Protein AF-A0A2P2LV27-F1 (afdb_monomer_lite)

Secondary structure (DSSP, 8-state):
----SPPPSS-S--TTS-HHHHHHHHHTTT--HHHHHHHHGGGGS-EE-HHHHS--EESSS-TTS-SSHHHHHHHT---TT----HHHHHHHHSTTTHHHHHHHHH-HHHHHHHHHHHHHHHHTTTPPPP-----THHHHHHHHHHHHHHHHHHHHHHHHHHHHHHHT-

Sequence (169 aa):
MDSYISPKEGRLPDAKLGAQHLKDIFYRMGLSNKDIVALSGAHTLGRAHQERSSFDGPWTKEPLKFDNSYFVELLKGETEGLLKLSTDKALLDDPAFRPYVELYAKDEETFFKDYTVSHKKLSELGFTPSSVRKSIADSTILAQSAVGVVVAAAVVIFSYFYEVRKRMK

Structure (mmCIF, N/CA/C/O backbone):
data_AF-A0A2P2LV27-F1
#
_entry.id   AF-A0A2P2LV27-F1
#
loop_
_atom_site.group_PDB
_atom_site.id
_atom_site.type_symbol
_atom_site.label_atom_id
_atom_site.label_alt_id
_atom_site.label_comp_id
_atom_site.label_asym_id
_atom_site.label_entity_id
_atom_site.label_seq_id
_atom_site.pdbx_PDB_ins_code
_atom_site.Cartn_x
_atom_site.Cartn_y
_atom_site.Cartn_z
_atom_site.occupancy
_atom_site.B_iso_or_equiv
_atom_site.auth_seq_id
_atom_site.auth_comp_id
_atom_site.auth_asym_id
_atom_site.auth_atom_id
_atom_site.pdbx_PDB_model_num
ATOM 1 N N . MET A 1 1 ? 24.377 3.851 -9.364 1.00 75.62 1 MET A N 1
ATOM 2 C CA . MET A 1 1 ? 24.556 4.055 -10.813 1.00 75.62 1 MET A CA 1
ATOM 3 C C . MET A 1 1 ? 23.374 4.862 -11.271 1.00 75.62 1 MET A C 1
ATOM 5 O O . MET A 1 1 ? 22.258 4.497 -10.916 1.00 75.62 1 MET A O 1
ATOM 9 N N . ASP A 1 2 ? 23.622 5.945 -11.988 1.00 88.88 2 ASP A N 1
ATOM 10 C CA . ASP A 1 2 ? 22.547 6.811 -12.459 1.00 88.88 2 ASP A CA 1
ATOM 11 C C . ASP A 1 2 ? 21.875 6.176 -13.681 1.00 88.88 2 ASP A C 1
ATOM 13 O O . ASP A 1 2 ? 22.526 5.490 -14.474 1.00 88.88 2 ASP A O 1
ATOM 17 N N . SER A 1 3 ? 20.561 6.362 -13.822 1.00 89.19 3 SER A N 1
ATOM 18 C CA . SER A 1 3 ? 19.850 5.908 -15.018 1.00 89.19 3 SER A CA 1
ATOM 19 C C . SER A 1 3 ? 20.054 6.905 -16.155 1.00 89.19 3 SER A C 1
ATOM 21 O O . SER A 1 3 ? 19.834 8.099 -15.979 1.00 89.19 3 SER A O 1
ATOM 23 N N . TYR A 1 4 ? 20.393 6.405 -17.343 1.00 91.75 4 TYR A N 1
ATOM 24 C CA . TYR A 1 4 ? 20.478 7.202 -18.574 1.00 91.75 4 TYR A CA 1
ATOM 25 C C . TYR A 1 4 ? 19.235 7.064 -19.464 1.00 91.75 4 TYR A C 1
ATOM 27 O O . TYR A 1 4 ? 19.191 7.622 -20.558 1.00 91.75 4 TYR A O 1
ATOM 35 N N . ILE A 1 5 ? 18.236 6.292 -19.023 1.00 93.19 5 ILE A N 1
ATOM 36 C CA . ILE A 1 5 ? 17.018 6.010 -19.785 1.00 93.19 5 ILE A CA 1
ATOM 37 C C . ILE A 1 5 ? 15.774 6.215 -18.922 1.00 93.19 5 ILE A C 1
ATOM 39 O O . ILE A 1 5 ? 15.732 5.826 -17.751 1.00 93.19 5 ILE A O 1
ATOM 43 N N . SER A 1 6 ? 14.737 6.793 -19.520 1.00 92.38 6 SER A N 1
ATOM 44 C CA . SER A 1 6 ? 13.417 6.876 -18.899 1.00 92.38 6 SER A CA 1
ATOM 45 C C . SER A 1 6 ? 12.698 5.522 -18.988 1.00 92.38 6 SER A C 1
ATOM 47 O O . SER A 1 6 ? 12.809 4.829 -20.008 1.00 92.38 6 SER A O 1
ATOM 49 N N . PRO A 1 7 ? 11.947 5.113 -17.949 1.00 89.12 7 PRO A N 1
ATOM 50 C CA . PRO A 1 7 ? 11.102 3.929 -18.032 1.00 89.12 7 PRO A CA 1
ATOM 51 C C . PRO A 1 7 ? 9.991 4.133 -19.071 1.00 89.12 7 PRO A C 1
ATOM 53 O O . PRO A 1 7 ? 9.526 5.246 -19.297 1.00 89.12 7 PRO A O 1
ATOM 56 N N . LYS A 1 8 ? 9.548 3.041 -19.704 1.00 91.81 8 LYS A N 1
ATOM 57 C CA . LYS A 1 8 ? 8.375 3.076 -20.589 1.00 91.81 8 LYS A CA 1
ATOM 58 C C . LYS A 1 8 ? 7.108 3.353 -19.776 1.00 91.81 8 LYS A C 1
ATOM 60 O O . LYS A 1 8 ? 6.963 2.806 -18.681 1.00 91.81 8 LYS A O 1
ATOM 65 N N . GLU A 1 9 ? 6.191 4.110 -20.367 1.00 92.12 9 GLU A N 1
ATOM 66 C CA . GLU A 1 9 ? 4.851 4.355 -19.827 1.00 92.12 9 GLU A CA 1
ATOM 67 C C . GLU A 1 9 ? 4.039 3.065 -19.624 1.00 92.12 9 GLU A C 1
ATOM 69 O O . GLU A 1 9 ? 4.366 2.002 -20.163 1.00 92.12 9 GLU A O 1
ATOM 74 N N . GLY A 1 10 ? 2.972 3.160 -18.823 1.00 89.12 10 GLY A N 1
ATOM 75 C CA . GLY A 1 10 ? 2.044 2.048 -18.567 1.00 89.12 10 GLY A CA 1
ATOM 76 C C . GLY A 1 10 ? 2.601 0.955 -17.648 1.00 89.12 10 GLY A C 1
ATOM 77 O O . GLY A 1 10 ? 2.094 -0.165 -17.621 1.00 89.12 10 GLY A O 1
ATOM 78 N N . ARG A 1 11 ? 3.675 1.248 -16.906 1.00 91.75 11 ARG A N 1
ATOM 79 C CA . ARG A 1 11 ? 4.317 0.293 -15.986 1.00 91.75 11 ARG A CA 1
ATOM 80 C C . ARG A 1 11 ? 3.888 0.432 -14.529 1.00 91.75 11 ARG A C 1
ATOM 82 O O . ARG A 1 11 ? 4.283 -0.417 -13.730 1.00 91.75 11 ARG A O 1
ATOM 89 N N . LEU A 1 12 ? 3.106 1.457 -14.204 1.00 94.12 12 LEU A N 1
ATOM 90 C CA . LEU A 1 12 ? 2.597 1.721 -12.862 1.00 94.12 12 LEU A CA 1
ATOM 91 C C . LEU A 1 12 ? 1.128 1.285 -12.729 1.00 94.12 12 LEU A C 1
ATOM 93 O O . LEU A 1 12 ? 0.412 1.249 -13.734 1.00 94.12 12 LEU A O 1
ATOM 97 N N . PRO A 1 13 ? 0.668 0.953 -11.510 1.00 96.12 13 PRO A N 1
ATOM 98 C CA . PRO A 1 13 ? -0.746 0.712 -11.248 1.00 96.12 13 PRO A CA 1
ATOM 99 C C . PRO A 1 13 ? -1.610 1.928 -11.606 1.00 96.12 13 PRO A C 1
ATOM 101 O O . PRO A 1 13 ? -1.214 3.066 -11.366 1.00 96.12 13 PRO A O 1
ATOM 104 N N . ASP A 1 14 ? -2.806 1.676 -12.138 1.00 96.25 14 ASP A N 1
ATOM 105 C CA . ASP A 1 14 ? -3.825 2.699 -12.383 1.00 96.25 14 ASP A CA 1
ATOM 106 C C . ASP A 1 14 ? -4.904 2.551 -11.308 1.00 96.25 14 ASP A C 1
ATOM 108 O O . ASP A 1 14 ? -5.506 1.484 -11.171 1.00 96.25 14 ASP A O 1
ATOM 112 N N . ALA A 1 15 ? -5.145 3.628 -10.562 1.00 96.12 15 ALA A N 1
ATOM 113 C CA . ALA A 1 15 ? -6.092 3.710 -9.453 1.00 96.12 15 ALA A CA 1
ATOM 114 C C . ALA A 1 15 ? -7.548 3.348 -9.815 1.00 96.12 15 ALA A C 1
ATOM 116 O O . ALA A 1 15 ? -8.356 3.066 -8.924 1.00 96.12 15 ALA A O 1
ATOM 117 N N . LYS A 1 16 ? -7.904 3.386 -11.106 1.00 96.19 16 LYS A N 1
ATOM 118 C CA . LYS A 1 16 ? -9.255 3.104 -11.619 1.00 96.19 16 LYS A CA 1
ATOM 119 C C . LYS A 1 16 ? -9.468 1.639 -12.002 1.00 96.19 16 LYS A C 1
ATOM 121 O O . LYS A 1 16 ? -10.594 1.260 -12.309 1.00 96.19 16 LYS A O 1
ATOM 126 N N . LEU A 1 17 ? -8.411 0.828 -12.018 1.00 96.75 17 LEU A N 1
ATOM 127 C CA . LEU A 1 17 ? -8.476 -0.578 -12.414 1.00 96.75 17 LEU A CA 1
ATOM 128 C C . LEU A 1 17 ? -8.578 -1.512 -11.195 1.00 96.75 17 LEU A C 1
ATOM 130 O O . LEU A 1 17 ? -8.577 -1.072 -10.047 1.00 96.75 17 LEU A O 1
ATOM 134 N N . GLY A 1 18 ? -8.732 -2.812 -11.460 1.00 97.25 18 GLY A N 1
ATOM 135 C CA . GLY A 1 18 ? -8.990 -3.835 -10.441 1.00 97.25 18 GLY A CA 1
ATOM 136 C C . GLY A 1 18 ? -7.820 -4.786 -10.172 1.00 97.25 18 GLY A C 1
ATOM 137 O O . GLY A 1 18 ? -6.689 -4.578 -10.613 1.00 97.25 18 GLY A O 1
ATOM 138 N N . ALA A 1 19 ? -8.115 -5.883 -9.473 1.00 97.81 19 ALA A N 1
ATOM 139 C CA . ALA A 1 19 ? -7.120 -6.834 -8.981 1.00 97.81 19 ALA A CA 1
ATOM 140 C C . ALA A 1 19 ? -6.263 -7.482 -10.078 1.00 97.81 19 ALA A C 1
ATOM 142 O O . ALA A 1 19 ? -5.060 -7.659 -9.885 1.00 97.81 19 ALA A O 1
ATOM 143 N N . GLN A 1 20 ? -6.845 -7.789 -11.244 1.00 98.12 20 GLN A N 1
ATOM 144 C CA . GLN A 1 20 ? -6.082 -8.356 -12.359 1.00 98.12 20 GLN A CA 1
ATOM 145 C C . GLN A 1 20 ? -4.990 -7.393 -12.841 1.00 98.12 20 GLN A C 1
ATOM 147 O O . GLN A 1 20 ? -3.855 -7.816 -13.028 1.00 98.12 20 GLN A O 1
ATOM 152 N N . HIS A 1 21 ? -5.289 -6.093 -12.933 1.00 97.62 21 HIS A N 1
ATOM 153 C CA . HIS A 1 21 ? -4.293 -5.080 -13.298 1.00 97.62 21 HIS A CA 1
ATOM 154 C C . HIS A 1 21 ? -3.158 -5.008 -12.274 1.00 97.62 21 HIS A C 1
ATOM 156 O O . HIS A 1 21 ? -1.987 -4.967 -12.644 1.00 97.62 21 HIS A O 1
ATOM 162 N N . LEU A 1 22 ? -3.487 -5.051 -10.977 1.00 98.31 22 LEU A N 1
ATOM 163 C CA . LEU A 1 22 ? -2.472 -5.113 -9.921 1.00 98.31 22 LEU A CA 1
ATOM 164 C C . LEU A 1 22 ? -1.565 -6.337 -10.109 1.00 98.31 22 LEU A C 1
ATOM 166 O O . LEU A 1 22 ? -0.342 -6.197 -10.114 1.00 98.31 22 LEU A O 1
ATOM 170 N N . LYS A 1 23 ? -2.143 -7.521 -10.340 1.00 98.38 23 LYS A N 1
ATOM 171 C CA . LYS A 1 23 ? -1.376 -8.746 -10.609 1.00 98.38 23 LYS A CA 1
ATOM 172 C C . LYS A 1 23 ? -0.480 -8.580 -11.836 1.00 98.38 23 LYS A C 1
ATOM 174 O O . LYS A 1 23 ? 0.717 -8.818 -11.732 1.00 98.38 23 LYS A O 1
ATOM 179 N N . ASP A 1 24 ? -1.002 -8.090 -12.955 1.00 97.38 24 ASP A N 1
ATOM 180 C CA . ASP A 1 24 ? -0.239 -7.927 -14.200 1.00 97.38 24 ASP A CA 1
ATOM 181 C C . ASP A 1 24 ? 0.968 -6.983 -14.037 1.00 97.38 24 ASP A C 1
ATOM 183 O O . ASP A 1 24 ? 2.053 -7.226 -14.581 1.00 97.38 24 ASP A O 1
ATOM 187 N N . ILE A 1 25 ? 0.809 -5.908 -13.256 1.00 97.38 25 ILE A N 1
ATOM 188 C CA . ILE A 1 25 ? 1.887 -4.958 -12.969 1.00 97.38 25 ILE A CA 1
ATOM 189 C C . ILE A 1 25 ? 2.935 -5.559 -12.029 1.00 97.38 25 ILE A C 1
ATOM 191 O O . ILE A 1 25 ? 4.127 -5.524 -12.347 1.00 97.38 25 ILE A O 1
ATOM 195 N N . PHE A 1 26 ? 2.511 -6.095 -10.88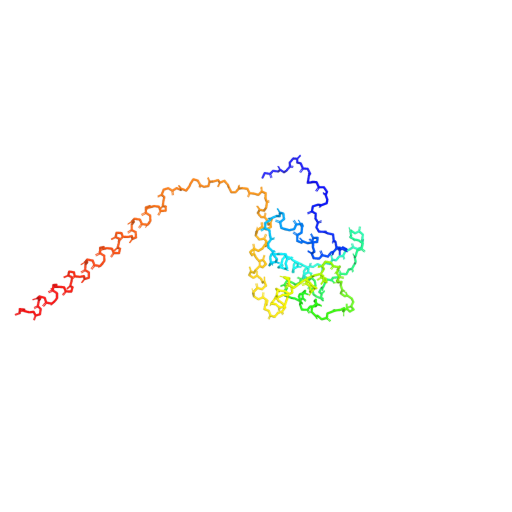6 1.00 98.06 26 PHE A N 1
ATOM 196 C CA . PHE A 1 26 ? 3.419 -6.512 -9.817 1.00 98.06 26 PHE A CA 1
ATOM 197 C C . PHE A 1 26 ? 4.029 -7.900 -10.051 1.00 98.06 26 PHE A C 1
ATOM 199 O O . PHE A 1 26 ? 5.200 -8.112 -9.731 1.00 98.06 26 PHE A O 1
ATOM 206 N N . TYR A 1 27 ? 3.322 -8.828 -10.700 1.00 97.94 27 TYR A N 1
ATOM 207 C CA . TYR A 1 27 ? 3.870 -10.150 -11.029 1.00 97.94 27 TYR A CA 1
ATOM 208 C C . TYR A 1 27 ? 5.039 -10.058 -12.006 1.00 97.94 27 TYR A C 1
ATOM 210 O O . TYR A 1 27 ? 6.018 -10.789 -11.869 1.00 97.94 27 TYR A O 1
ATOM 218 N N . ARG A 1 28 ? 5.005 -9.100 -12.941 1.00 96.38 28 ARG A N 1
ATOM 219 C CA . ARG A 1 28 ? 6.145 -8.794 -13.821 1.00 96.38 28 ARG A CA 1
ATOM 220 C C . ARG A 1 28 ? 7.405 -8.406 -13.034 1.00 96.38 28 ARG A C 1
ATOM 222 O O . ARG A 1 28 ? 8.511 -8.586 -13.532 1.00 96.38 28 ARG 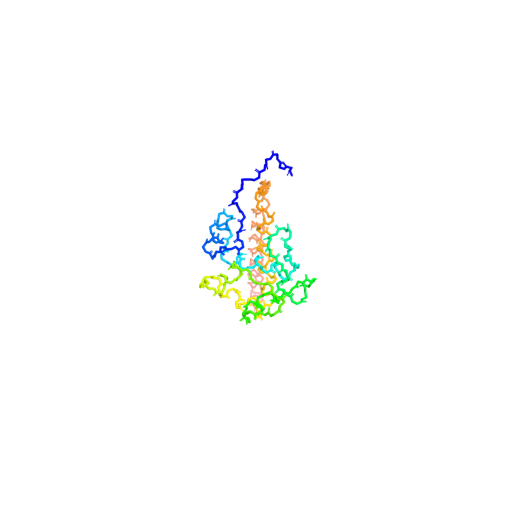A O 1
ATOM 229 N N . MET A 1 29 ? 7.242 -7.865 -11.827 1.00 95.62 29 MET A N 1
ATOM 230 C CA . MET A 1 29 ? 8.332 -7.489 -10.921 1.00 95.62 29 MET A CA 1
ATOM 231 C C . MET A 1 29 ? 8.770 -8.644 -10.002 1.00 95.62 29 MET A C 1
ATOM 233 O O . MET A 1 29 ? 9.654 -8.455 -9.174 1.00 95.62 29 MET A O 1
ATOM 237 N N . GLY A 1 30 ? 8.157 -9.829 -10.115 1.00 97.00 30 GLY A N 1
ATOM 238 C CA . GLY A 1 30 ? 8.404 -10.960 -9.216 1.00 97.00 30 GLY A CA 1
ATOM 239 C C . GLY A 1 30 ? 7.772 -10.803 -7.828 1.00 97.00 30 GLY A C 1
ATOM 240 O O . GLY A 1 30 ? 8.166 -11.503 -6.896 1.00 97.00 30 GLY A O 1
ATOM 241 N N . LEU A 1 31 ? 6.812 -9.886 -7.675 1.00 98.50 31 LEU A N 1
ATOM 242 C CA . LEU A 1 31 ? 6.120 -9.621 -6.415 1.00 98.50 31 LEU A CA 1
ATOM 243 C C . LEU A 1 31 ? 4.831 -10.446 -6.343 1.00 98.50 31 LEU A C 1
ATOM 245 O O . LEU A 1 31 ? 4.054 -10.485 -7.290 1.00 98.50 31 LEU A O 1
ATOM 249 N N . SER A 1 32 ? 4.624 -11.139 -5.227 1.00 98.75 32 SER A N 1
ATOM 250 C CA . SER A 1 32 ? 3.495 -12.047 -4.993 1.00 98.75 32 SER A CA 1
ATOM 251 C C . SER A 1 32 ? 2.222 -11.315 -4.552 1.00 98.75 32 SER A C 1
ATOM 253 O O . SER A 1 32 ? 2.260 -10.134 -4.221 1.00 98.75 32 SER A O 1
ATOM 255 N N . ASN A 1 33 ? 1.102 -12.042 -4.441 1.00 98.75 33 ASN A N 1
ATOM 256 C CA . ASN A 1 33 ? -0.141 -11.515 -3.857 1.00 98.75 33 ASN A CA 1
ATOM 257 C C . ASN A 1 33 ? 0.075 -10.857 -2.490 1.00 98.75 33 ASN A C 1
ATOM 259 O O . ASN A 1 33 ? -0.449 -9.778 -2.229 1.00 98.75 33 ASN A O 1
ATOM 263 N N . LYS A 1 34 ? 0.890 -11.489 -1.638 1.00 98.88 34 LYS A N 1
ATOM 264 C CA . LYS A 1 34 ? 1.220 -10.959 -0.318 1.00 98.88 34 LYS A CA 1
ATOM 265 C C . LYS A 1 34 ? 1.985 -9.643 -0.407 1.00 98.88 34 LYS A C 1
ATOM 267 O O . LYS A 1 34 ? 1.694 -8.725 0.352 1.00 98.88 34 LYS A O 1
ATOM 272 N N . ASP A 1 35 ? 2.939 -9.565 -1.337 1.00 98.88 35 ASP A N 1
ATOM 273 C CA . ASP A 1 35 ? 3.747 -8.363 -1.543 1.00 98.88 35 ASP A CA 1
ATOM 274 C C . ASP A 1 35 ? 2.871 -7.203 -2.041 1.00 98.88 35 ASP A C 1
ATOM 276 O O . ASP A 1 35 ? 3.017 -6.088 -1.552 1.00 98.88 35 ASP A O 1
ATOM 280 N N . ILE A 1 36 ? 1.919 -7.469 -2.948 1.00 98.81 36 ILE A N 1
ATOM 281 C CA . ILE A 1 36 ? 0.954 -6.470 -3.439 1.00 98.81 36 ILE A CA 1
ATOM 282 C C . ILE A 1 36 ? 0.160 -5.882 -2.270 1.00 98.81 36 ILE A C 1
ATOM 284 O O . ILE A 1 36 ? 0.183 -4.672 -2.063 1.00 98.81 36 ILE A O 1
ATOM 288 N N . VAL A 1 37 ? -0.497 -6.737 -1.478 1.00 98.88 37 VAL A N 1
ATOM 289 C CA . VAL A 1 37 ? -1.350 -6.281 -0.370 1.00 98.88 37 VAL A CA 1
ATOM 290 C C . VAL A 1 37 ? -0.529 -5.578 0.711 1.00 98.88 37 VAL A C 1
ATOM 292 O O . VAL A 1 37 ? -0.956 -4.547 1.222 1.00 98.88 37 VAL A O 1
ATOM 295 N N . ALA A 1 38 ? 0.660 -6.095 1.042 1.00 98.88 38 ALA A N 1
ATOM 296 C CA . ALA A 1 38 ? 1.539 -5.455 2.016 1.00 98.88 38 ALA A CA 1
ATOM 297 C C . ALA A 1 38 ? 1.944 -4.053 1.544 1.00 98.88 38 ALA A C 1
ATOM 299 O O . ALA A 1 38 ? 1.761 -3.091 2.281 1.00 98.88 38 ALA A O 1
ATOM 300 N N . LEU A 1 39 ? 2.432 -3.916 0.305 1.00 98.81 39 LEU A N 1
ATOM 301 C CA . LEU A 1 39 ? 2.865 -2.631 -0.254 1.00 98.81 39 LEU A CA 1
ATOM 302 C C . LEU A 1 39 ? 1.726 -1.609 -0.354 1.00 98.81 39 LEU A C 1
ATOM 304 O O . LEU A 1 39 ? 1.975 -0.426 -0.131 1.00 98.81 39 LEU A O 1
ATOM 308 N N . SER A 1 40 ? 0.487 -2.038 -0.617 1.00 98.75 40 SER A N 1
ATOM 309 C CA . SER A 1 40 ? -0.690 -1.157 -0.562 1.00 98.75 40 SER A CA 1
ATOM 310 C C . SER A 1 40 ? -0.881 -0.499 0.808 1.00 98.75 40 SER A C 1
ATOM 312 O O . SER A 1 40 ? -1.361 0.629 0.877 1.00 98.75 40 SER A O 1
ATOM 314 N N . GLY A 1 41 ? -0.415 -1.134 1.890 1.00 98.62 41 GLY A N 1
ATOM 315 C CA . GLY A 1 41 ? -0.392 -0.552 3.235 1.00 98.62 41 GLY A CA 1
ATOM 316 C C . GLY A 1 41 ? 0.432 0.735 3.364 1.00 98.62 41 GLY A C 1
ATOM 317 O O . GLY A 1 41 ? 0.278 1.457 4.345 1.00 98.62 41 GLY A O 1
ATOM 318 N N . ALA A 1 42 ? 1.254 1.094 2.369 1.00 98.50 42 ALA A N 1
ATOM 319 C CA . ALA A 1 42 ? 1.900 2.407 2.314 1.00 98.50 42 ALA A CA 1
ATOM 320 C C . ALA A 1 42 ? 0.888 3.569 2.330 1.00 98.50 42 ALA A C 1
ATOM 322 O O . ALA A 1 42 ? 1.222 4.649 2.812 1.00 98.50 42 ALA A O 1
ATOM 323 N N . HIS A 1 43 ? -0.350 3.341 1.869 1.00 98.44 43 HIS A N 1
ATOM 324 C CA . HIS A 1 43 ? -1.445 4.314 1.936 1.00 98.44 43 HIS A CA 1
ATOM 325 C C . HIS A 1 43 ? -1.851 4.696 3.365 1.00 98.44 43 HIS A C 1
ATOM 327 O O . HIS A 1 43 ? -2.553 5.690 3.534 1.00 98.44 43 HIS A O 1
ATOM 333 N N . THR A 1 44 ? -1.383 3.992 4.404 1.00 98.06 44 THR A N 1
ATOM 334 C CA . THR A 1 44 ? -1.523 4.489 5.777 1.00 98.06 44 THR A CA 1
ATOM 335 C C . THR A 1 44 ? -0.900 5.886 5.946 1.00 98.06 44 THR A C 1
ATOM 337 O O . THR A 1 44 ? -1.411 6.701 6.716 1.00 98.06 44 THR A O 1
ATOM 340 N N . LEU A 1 45 ? 0.171 6.183 5.200 1.00 98.06 45 LEU A N 1
ATOM 341 C CA . LEU A 1 45 ? 0.830 7.484 5.193 1.00 98.06 45 LEU A CA 1
ATOM 342 C C . LEU A 1 45 ? 0.414 8.327 3.984 1.00 98.06 45 LEU A C 1
ATOM 344 O O . LEU A 1 45 ? 0.483 7.902 2.832 1.00 98.06 45 LEU A O 1
ATOM 348 N N . GLY A 1 46 ? 0.109 9.591 4.250 1.00 97.19 46 GLY A N 1
ATOM 349 C CA . GLY A 1 46 ? -0.146 10.605 3.242 1.00 97.19 46 GLY A CA 1
ATOM 350 C C . GLY A 1 46 ? -1.589 10.643 2.745 1.00 97.19 46 GLY A C 1
ATOM 351 O O . GLY A 1 46 ? -2.536 10.226 3.411 1.00 97.19 46 GLY A O 1
ATOM 352 N N . ARG A 1 47 ? -1.758 11.257 1.574 1.00 97.81 47 ARG A N 1
ATOM 353 C CA . ARG A 1 47 ? -3.057 11.510 0.948 1.00 97.81 47 ARG A CA 1
ATOM 354 C C . ARG A 1 47 ? -2.926 11.653 -0.561 1.00 97.81 47 ARG A C 1
ATOM 356 O O . ARG A 1 47 ? -1.843 11.943 -1.070 1.00 97.81 47 ARG A O 1
ATOM 363 N N . ALA A 1 48 ? -4.043 11.503 -1.261 1.00 97.81 48 ALA A N 1
ATOM 364 C CA . ALA A 1 48 ? -4.144 11.929 -2.645 1.00 97.81 48 ALA A CA 1
ATOM 365 C C . ALA A 1 48 ? -4.330 13.451 -2.737 1.00 97.81 48 ALA A C 1
ATOM 367 O O . ALA A 1 48 ? -4.785 14.107 -1.790 1.00 97.81 48 ALA A O 1
ATOM 368 N N . HIS A 1 49 ? -3.966 13.983 -3.902 1.00 97.25 49 HIS A N 1
ATOM 369 C CA . HIS A 1 49 ? -4.023 15.397 -4.235 1.00 97.25 49 HIS A CA 1
ATOM 370 C C . HIS A 1 49 ? -4.626 15.570 -5.630 1.00 97.25 49 HIS A C 1
ATOM 372 O O . HIS A 1 49 ? -4.112 15.013 -6.612 1.00 97.25 49 HIS A O 1
ATOM 378 N N . GLN A 1 50 ? -5.704 16.350 -5.715 1.00 96.62 50 GLN A N 1
ATOM 379 C CA . GLN A 1 50 ? -6.527 16.449 -6.919 1.00 96.62 50 GLN A CA 1
ATOM 380 C C . GLN A 1 50 ? -5.725 16.889 -8.146 1.00 96.62 50 GLN A C 1
ATOM 382 O O . GLN A 1 50 ? -5.901 16.337 -9.230 1.00 96.62 50 GLN A O 1
ATOM 387 N N . GLU A 1 51 ? -4.795 17.824 -7.975 1.00 96.25 51 GLU A N 1
ATOM 388 C CA . GLU A 1 51 ? -3.964 18.365 -9.048 1.00 96.25 51 GLU A CA 1
ATOM 389 C C . GLU A 1 51 ? -2.932 17.371 -9.606 1.00 96.25 51 GLU A C 1
ATOM 391 O O . GLU A 1 51 ? -2.348 17.624 -10.658 1.00 96.25 51 GLU A O 1
ATOM 396 N N . ARG A 1 52 ? -2.704 16.238 -8.928 1.00 92.94 52 ARG A N 1
ATOM 397 C CA . ARG A 1 52 ? -1.692 15.236 -9.308 1.00 92.94 52 ARG A CA 1
ATOM 398 C C . ARG A 1 52 ? -2.295 13.940 -9.822 1.00 92.94 52 ARG A C 1
ATOM 400 O O . ARG A 1 52 ? -1.748 13.334 -10.736 1.00 92.94 52 ARG A O 1
ATOM 407 N N . SER A 1 53 ? -3.393 13.497 -9.215 1.00 92.38 53 SER A N 1
ATOM 408 C CA . SER A 1 53 ? -3.988 12.186 -9.498 1.00 92.38 53 SER A CA 1
ATOM 409 C C . SER A 1 53 ? -5.470 12.243 -9.857 1.00 92.38 53 SER A C 1
ATOM 411 O O . SER A 1 53 ? -6.045 11.208 -10.177 1.00 92.38 53 SER A O 1
ATOM 413 N N . SER A 1 54 ? -6.098 13.426 -9.834 1.00 95.88 54 SER A N 1
ATOM 414 C CA . SER A 1 54 ? -7.561 13.597 -9.922 1.00 95.88 54 SER A CA 1
ATOM 415 C C . SER A 1 54 ? -8.354 12.972 -8.763 1.00 95.88 54 SER A C 1
ATOM 417 O O . SER A 1 54 ? -9.579 12.916 -8.830 1.00 95.88 54 SER A O 1
ATOM 419 N N . PHE A 1 55 ? -7.677 12.531 -7.699 1.00 97.25 55 PHE A N 1
ATOM 420 C CA . PHE A 1 55 ? -8.283 12.063 -6.452 1.00 97.25 55 PHE A CA 1
ATOM 421 C C . PHE A 1 55 ? -7.843 12.969 -5.305 1.00 97.25 55 PHE A C 1
ATOM 423 O O . PHE A 1 55 ? -6.724 13.478 -5.326 1.00 97.25 55 PHE A O 1
ATOM 430 N N . ASP A 1 56 ? -8.689 13.138 -4.295 1.00 97.56 56 ASP A N 1
ATOM 431 C CA . ASP A 1 56 ? -8.371 13.936 -3.114 1.00 97.56 56 ASP A CA 1
ATOM 432 C C . ASP A 1 56 ? -8.761 13.202 -1.832 1.00 97.56 56 ASP A C 1
ATOM 434 O O . ASP A 1 56 ? -9.773 12.504 -1.787 1.00 97.56 56 ASP A O 1
ATOM 438 N N . GLY A 1 57 ? -7.943 13.381 -0.797 1.00 98.00 57 GLY A N 1
ATOM 439 C CA . GLY A 1 57 ? -8.224 12.903 0.553 1.00 98.00 57 GLY A CA 1
ATOM 440 C C . GLY A 1 57 ? -7.220 11.865 1.064 1.00 98.00 57 GLY A C 1
ATOM 441 O O . GLY A 1 57 ? -6.501 11.241 0.276 1.00 98.00 57 GLY A O 1
ATOM 442 N N . PRO A 1 58 ? -7.112 11.716 2.394 1.00 98.50 58 PRO A N 1
ATOM 443 C CA . PRO A 1 58 ? -6.295 10.684 3.019 1.00 98.50 58 PRO A CA 1
ATOM 444 C C . PRO A 1 58 ? -7.005 9.327 2.988 1.00 98.50 58 PRO A C 1
ATOM 446 O O . PRO A 1 58 ? -8.232 9.261 2.931 1.00 98.50 58 PRO A O 1
ATOM 449 N N . TRP A 1 59 ? -6.247 8.238 3.091 1.00 98.50 59 TRP A N 1
ATOM 450 C CA . TRP A 1 59 ? -6.825 6.898 3.266 1.00 98.50 59 TRP A CA 1
ATOM 451 C C . TRP A 1 59 ? -7.134 6.566 4.729 1.00 98.50 59 TRP A C 1
ATOM 453 O O . TRP A 1 59 ? -7.929 5.670 5.007 1.00 98.50 59 TRP A O 1
ATOM 463 N N . THR A 1 60 ? -6.514 7.283 5.667 1.00 98.38 60 THR A N 1
ATOM 464 C CA . THR A 1 60 ? -6.625 7.052 7.112 1.00 98.38 60 THR A CA 1
ATOM 465 C C . THR A 1 60 ? -6.893 8.363 7.850 1.00 98.38 60 THR A C 1
ATOM 467 O O . THR A 1 60 ? -6.689 9.457 7.323 1.00 98.38 60 THR A O 1
ATOM 470 N N . LYS A 1 61 ? -7.377 8.267 9.094 1.00 97.94 61 LYS A N 1
ATOM 471 C CA . LYS A 1 61 ? -7.676 9.445 9.931 1.00 97.94 61 LYS A CA 1
ATOM 472 C C . LYS A 1 61 ? -6.417 10.166 10.418 1.00 97.94 61 LYS A C 1
ATOM 474 O O . LYS A 1 61 ? -6.460 11.369 10.655 1.00 97.94 61 LYS A O 1
ATOM 479 N N . GLU A 1 62 ? -5.313 9.437 10.557 1.00 97.69 62 GLU A N 1
ATOM 480 C CA . GLU A 1 62 ? -4.021 9.941 11.024 1.00 97.69 62 GLU A CA 1
ATOM 481 C C . GLU A 1 62 ? -2.945 9.726 9.941 1.00 97.69 62 GLU A C 1
ATOM 483 O O . GLU A 1 62 ? -2.050 8.901 10.114 1.00 97.69 62 GLU A O 1
ATOM 488 N N . PRO A 1 63 ? -2.969 10.478 8.821 1.00 97.50 63 PRO A N 1
ATOM 489 C CA . PRO A 1 63 ? -2.128 10.210 7.644 1.00 97.50 63 PRO A CA 1
ATOM 490 C C . PRO A 1 63 ? -0.624 10.472 7.854 1.00 97.50 63 PRO A C 1
ATOM 492 O O . PRO A 1 63 ? 0.157 10.415 6.908 1.00 97.50 63 PRO A O 1
ATOM 495 N N . LEU A 1 64 ? -0.196 10.810 9.071 1.00 98.00 64 LEU A N 1
ATOM 496 C CA . LEU A 1 64 ? 1.209 11.026 9.437 1.00 98.00 64 LEU A CA 1
ATOM 497 C C . LEU A 1 64 ? 1.765 9.911 10.334 1.00 98.00 64 LEU A C 1
ATOM 499 O O . LEU A 1 64 ? 2.924 9.975 10.739 1.00 98.00 64 LEU A O 1
ATOM 503 N N . LYS A 1 65 ? 0.952 8.902 10.655 1.00 98.12 65 LYS A N 1
ATOM 504 C CA . LYS A 1 65 ? 1.320 7.778 11.511 1.00 98.12 65 LYS A CA 1
ATOM 505 C C . LYS A 1 65 ? 1.323 6.509 10.676 1.00 98.12 65 LYS A C 1
ATOM 507 O O . LYS A 1 65 ? 0.329 6.218 10.036 1.00 98.12 65 LYS A O 1
ATOM 512 N N . PHE A 1 66 ? 2.424 5.760 10.685 1.00 98.50 66 PHE A N 1
ATOM 513 C CA . PHE A 1 66 ? 2.477 4.454 10.031 1.00 98.50 66 PHE A CA 1
ATOM 514 C C . PHE A 1 66 ? 2.004 3.373 11.003 1.00 98.50 66 PHE A C 1
ATOM 516 O O . PHE A 1 66 ? 2.675 3.089 11.991 1.00 98.50 66 PHE A O 1
ATOM 523 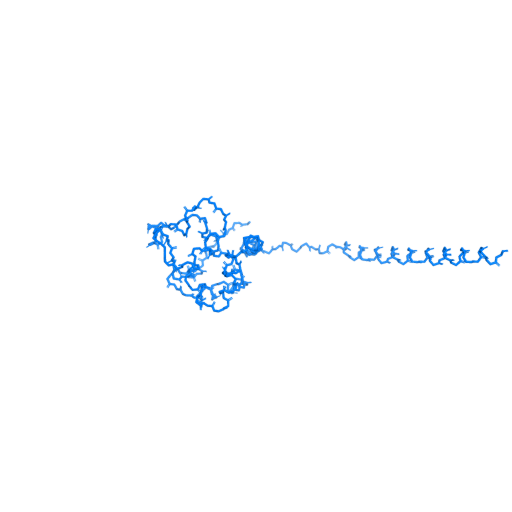N N . ASP A 1 67 ? 0.832 2.820 10.721 1.00 98.69 67 ASP A N 1
ATOM 524 C CA . ASP A 1 67 ? 0.131 1.784 11.478 1.00 98.69 67 ASP A CA 1
ATOM 525 C C . ASP A 1 67 ? -0.689 0.892 10.519 1.00 98.69 67 ASP A C 1
ATOM 527 O O . ASP A 1 67 ? -0.560 0.989 9.291 1.00 98.69 67 ASP A O 1
ATOM 531 N N . ASN A 1 68 ? -1.518 -0.008 11.043 1.00 98.75 68 ASN A N 1
ATOM 532 C CA . ASN A 1 68 ? -2.370 -0.868 10.215 1.00 98.75 68 ASN A CA 1
ATOM 533 C C . ASN A 1 68 ? -3.758 -0.277 9.881 1.00 98.75 68 ASN A C 1
ATOM 535 O O . ASN A 1 68 ? -4.612 -0.987 9.334 1.00 98.75 68 ASN A O 1
ATOM 539 N N . SER A 1 69 ? -4.004 1.007 10.178 1.00 98.69 69 SER A N 1
ATOM 540 C CA . SER A 1 69 ? -5.335 1.617 10.057 1.00 98.69 69 SER A CA 1
ATOM 541 C C . SER A 1 69 ? -5.882 1.603 8.632 1.00 98.69 69 SER A C 1
ATOM 543 O O . SER A 1 69 ? -7.089 1.459 8.469 1.00 98.69 69 SER A O 1
ATOM 545 N N . TYR A 1 70 ? -5.032 1.643 7.600 1.00 98.75 70 TYR A N 1
ATOM 546 C CA . TYR A 1 70 ? -5.462 1.463 6.209 1.00 98.75 70 TYR A CA 1
ATOM 547 C C . TYR A 1 70 ? -6.293 0.184 6.025 1.00 98.75 70 TYR A C 1
ATOM 549 O O . TYR A 1 70 ? -7.416 0.244 5.529 1.00 98.75 70 TYR A O 1
ATOM 557 N N . PHE A 1 71 ? -5.802 -0.968 6.494 1.00 98.88 71 PHE A N 1
ATOM 558 C CA . PHE A 1 71 ? -6.519 -2.240 6.349 1.00 98.88 71 PHE A CA 1
ATOM 559 C C . PHE A 1 71 ? -7.783 -2.292 7.211 1.00 98.88 71 PHE A C 1
ATOM 561 O O . PHE A 1 71 ? -8.808 -2.822 6.778 1.00 98.88 71 PHE A O 1
ATOM 568 N N . VAL A 1 72 ? -7.741 -1.697 8.407 1.00 98.69 72 VAL A N 1
ATOM 569 C CA . VAL A 1 72 ? -8.914 -1.579 9.285 1.00 98.69 72 VAL A CA 1
ATOM 570 C C . VAL A 1 72 ? -10.012 -0.744 8.618 1.00 98.69 72 VAL A C 1
ATOM 572 O O . VAL A 1 72 ? -11.176 -1.143 8.617 1.00 98.69 72 VAL A O 1
ATOM 575 N N . GLU A 1 73 ? -9.663 0.396 8.022 1.00 98.44 73 GLU A N 1
ATOM 576 C CA . GLU A 1 73 ? -10.608 1.268 7.319 1.00 98.44 73 GLU A CA 1
ATOM 577 C C . GLU A 1 73 ? -11.086 0.659 5.992 1.00 98.44 73 GLU A C 1
ATOM 579 O O . GLU A 1 73 ? -12.225 0.904 5.592 1.00 98.44 73 GLU A O 1
ATOM 584 N N . LEU A 1 74 ? -10.289 -0.176 5.312 1.00 98.06 74 LEU A N 1
ATOM 585 C CA . LEU A 1 74 ? -10.768 -0.942 4.154 1.00 98.06 74 LEU A CA 1
ATOM 586 C C . LEU A 1 74 ? -11.919 -1.875 4.539 1.00 98.06 74 LEU A C 1
ATOM 588 O O . LEU A 1 74 ? -12.972 -1.839 3.902 1.00 98.06 74 LEU A O 1
ATOM 592 N N . LEU A 1 75 ? -11.754 -2.664 5.604 1.00 98.31 75 LEU A N 1
ATOM 593 C CA . LEU A 1 75 ? -12.769 -3.628 6.046 1.00 98.31 75 LEU A CA 1
ATOM 594 C C . LEU A 1 75 ? -14.067 -2.972 6.534 1.00 98.31 75 LEU A C 1
ATOM 596 O O . LEU A 1 75 ? -15.120 -3.605 6.480 1.00 98.31 75 LEU A O 1
ATOM 600 N N . LYS A 1 76 ? -14.017 -1.711 6.979 1.00 97.56 76 LYS A N 1
ATOM 601 C CA . LYS A 1 76 ? -15.204 -0.940 7.387 1.00 97.56 76 LYS A CA 1
ATOM 602 C C . LYS A 1 76 ? -16.099 -0.514 6.219 1.00 97.56 76 LYS A C 1
ATOM 604 O O . LYS A 1 76 ? -17.238 -0.123 6.456 1.00 97.56 76 LYS A O 1
ATOM 609 N N . GLY A 1 77 ? -15.619 -0.589 4.976 1.00 94.62 77 GLY A N 1
ATOM 610 C CA . GLY A 1 77 ? -16.327 -0.015 3.831 1.00 94.62 77 GLY A CA 1
ATOM 611 C C . GLY A 1 77 ? -16.289 1.515 3.851 1.00 94.62 77 GLY A C 1
ATOM 612 O O . GLY A 1 77 ? -15.442 2.109 4.518 1.00 94.62 77 GLY A O 1
ATOM 613 N N . GLU A 1 78 ? -17.142 2.172 3.063 1.00 95.75 78 GLU A N 1
ATOM 614 C CA . GLU A 1 78 ? -17.095 3.631 2.873 1.00 95.75 78 GLU A CA 1
ATOM 615 C C . GLU A 1 78 ? -17.144 4.402 4.200 1.00 95.75 78 GLU A C 1
ATOM 617 O O . GLU A 1 78 ? -17.940 4.107 5.088 1.00 95.75 78 GLU A O 1
ATOM 622 N N . THR A 1 79 ? -16.259 5.385 4.351 1.00 96.69 79 THR A N 1
ATOM 623 C CA . THR A 1 79 ? -16.143 6.208 5.561 1.00 96.69 79 THR A CA 1
ATOM 624 C C . THR A 1 79 ? -16.012 7.658 5.135 1.00 96.69 79 THR A C 1
ATOM 626 O O . THR A 1 79 ? -15.178 7.982 4.293 1.00 96.69 79 THR A O 1
ATOM 629 N N . GLU A 1 80 ? -16.849 8.527 5.698 1.00 96.06 80 GLU A N 1
ATOM 630 C CA . GLU A 1 80 ? -16.861 9.945 5.348 1.00 96.06 80 GLU A CA 1
ATOM 631 C C . GLU A 1 80 ? -15.476 10.580 5.547 1.00 96.06 80 GLU A C 1
ATOM 633 O O . GLU A 1 80 ? -14.821 10.381 6.572 1.00 96.06 80 GLU A O 1
ATOM 638 N N . GLY A 1 81 ? -15.021 11.326 4.537 1.00 96.12 81 GLY A N 1
ATOM 639 C CA . GLY A 1 81 ? -13.725 12.005 4.545 1.00 96.12 81 GLY A CA 1
ATOM 640 C C . GLY A 1 81 ? -12.507 11.120 4.255 1.00 96.12 81 GLY A C 1
ATOM 641 O O . GLY A 1 81 ? -11.408 11.663 4.158 1.00 96.12 81 GLY A O 1
ATOM 642 N N . LEU A 1 82 ? -12.673 9.801 4.087 1.00 98.19 82 LEU A N 1
ATOM 643 C CA . LEU A 1 82 ? -11.584 8.893 3.718 1.00 98.19 82 LEU A CA 1
ATOM 644 C C . LEU A 1 82 ? -11.697 8.438 2.263 1.00 98.19 82 LEU A C 1
ATOM 646 O O . LEU A 1 82 ? -12.759 8.039 1.787 1.00 98.19 82 LEU A O 1
ATOM 650 N N . LEU A 1 83 ? -10.566 8.463 1.566 1.00 98.19 83 LEU A N 1
ATOM 651 C CA . LEU A 1 83 ? -10.437 8.004 0.194 1.00 98.19 83 LEU A CA 1
ATOM 652 C C . LEU A 1 83 ? -10.357 6.474 0.136 1.00 98.19 83 LEU A C 1
ATOM 654 O O . LEU A 1 83 ? -9.618 5.846 0.893 1.00 98.19 83 LEU A O 1
ATOM 658 N N . LYS A 1 84 ? -11.059 5.882 -0.834 1.00 97.25 84 LYS A N 1
ATOM 659 C CA . LYS A 1 84 ? -10.829 4.505 -1.287 1.00 97.25 84 LYS A CA 1
ATOM 660 C C . LYS A 1 84 ? -10.900 4.433 -2.806 1.00 97.25 84 LYS A C 1
ATOM 662 O O . LYS A 1 84 ? -11.950 4.676 -3.404 1.00 97.25 84 LYS A O 1
ATOM 667 N N . LEU A 1 85 ? -9.783 4.084 -3.429 1.00 97.62 85 LEU A N 1
ATOM 668 C CA . LEU A 1 85 ? -9.669 3.909 -4.872 1.00 97.62 85 LEU A CA 1
ATOM 669 C C . LEU A 1 85 ? -10.268 2.569 -5.320 1.00 97.62 85 LEU A C 1
ATOM 671 O O . LEU A 1 85 ? -10.548 1.683 -4.510 1.00 97.62 85 LEU A O 1
ATOM 675 N N . SER A 1 86 ? -10.432 2.390 -6.635 1.00 97.69 86 SER A N 1
ATOM 676 C CA . SER A 1 86 ? -10.905 1.104 -7.177 1.00 97.69 86 SER A CA 1
ATOM 677 C C . SER A 1 86 ? -9.892 -0.011 -6.910 1.00 97.69 86 SER A C 1
ATOM 679 O O . SER A 1 86 ? -10.277 -1.119 -6.544 1.00 97.69 86 SER A O 1
ATOM 681 N N . THR A 1 87 ? -8.597 0.304 -6.981 1.00 97.88 87 THR A N 1
ATOM 682 C CA . THR A 1 87 ? -7.517 -0.627 -6.627 1.00 97.88 87 THR A CA 1
ATOM 683 C C . THR A 1 87 ? -7.514 -1.018 -5.152 1.00 97.88 87 THR A C 1
ATOM 685 O O . THR A 1 87 ? -7.171 -2.153 -4.843 1.00 97.88 87 THR A O 1
ATOM 688 N N . ASP A 1 88 ? -7.912 -0.113 -4.252 1.00 98.31 88 ASP A N 1
ATOM 689 C CA . ASP A 1 88 ? -8.012 -0.403 -2.816 1.00 98.31 88 ASP A CA 1
ATOM 690 C C . ASP A 1 88 ? -9.151 -1.402 -2.546 1.00 98.31 88 ASP A C 1
ATOM 692 O O . ASP A 1 88 ? -8.976 -2.396 -1.843 1.00 98.31 88 ASP A O 1
ATOM 696 N N . LYS A 1 89 ? -10.315 -1.177 -3.170 1.00 98.19 89 LYS A N 1
ATOM 697 C CA . LYS A 1 89 ? -11.487 -2.067 -3.080 1.00 98.19 89 LYS A CA 1
ATOM 698 C C . LYS A 1 89 ? -11.202 -3.447 -3.669 1.00 98.19 89 LYS A C 1
ATOM 700 O O . LYS A 1 89 ? -11.556 -4.458 -3.070 1.00 98.19 89 LYS A O 1
ATOM 705 N N . ALA A 1 90 ? -10.447 -3.497 -4.766 1.00 98.31 90 ALA A N 1
ATOM 706 C CA . ALA A 1 90 ? -10.014 -4.745 -5.387 1.00 98.31 90 ALA A CA 1
ATOM 707 C C . ALA A 1 90 ? -9.213 -5.672 -4.449 1.00 98.31 90 ALA A C 1
ATOM 709 O O . ALA A 1 90 ? -9.198 -6.882 -4.679 1.00 98.31 90 ALA A O 1
ATOM 710 N N . LEU A 1 91 ? -8.578 -5.154 -3.388 1.00 98.62 91 LEU A N 1
ATOM 711 C CA . LEU A 1 91 ? -7.903 -5.989 -2.385 1.00 98.62 91 LEU A CA 1
ATOM 712 C C . LEU A 1 91 ? -8.887 -6.824 -1.548 1.00 98.62 91 LEU A C 1
ATOM 714 O O . LEU A 1 91 ? -8.512 -7.875 -1.032 1.00 98.62 91 LEU A O 1
ATOM 718 N N . LEU A 1 92 ? -10.133 -6.363 -1.409 1.00 98.31 92 LEU A N 1
ATOM 719 C CA . LEU A 1 92 ? -11.205 -7.057 -0.690 1.00 98.31 92 LEU A CA 1
ATOM 720 C C . LEU A 1 92 ? -11.986 -8.022 -1.581 1.00 98.31 92 LEU A C 1
ATOM 722 O O . LEU A 1 92 ? -12.487 -9.031 -1.075 1.00 98.31 92 LEU A O 1
ATOM 726 N N . ASP A 1 93 ? -12.104 -7.686 -2.866 1.00 97.12 93 ASP A N 1
ATOM 727 C CA . ASP A 1 93 ? -12.889 -8.435 -3.850 1.00 97.12 93 ASP A CA 1
ATOM 728 C C . ASP A 1 93 ? -12.141 -9.672 -4.366 1.00 97.12 93 ASP A C 1
ATOM 730 O O . ASP A 1 93 ? -12.755 -10.690 -4.686 1.00 97.12 93 ASP A O 1
ATOM 734 N N . ASP A 1 94 ? -10.808 -9.608 -4.445 1.00 98.31 94 ASP A N 1
ATOM 735 C CA . ASP A 1 94 ? -10.001 -10.726 -4.923 1.00 98.31 94 ASP A CA 1
ATOM 736 C C . ASP A 1 94 ? -9.738 -11.749 -3.803 1.00 98.31 94 ASP A C 1
ATOM 738 O O . ASP A 1 94 ? -9.105 -11.420 -2.791 1.00 98.31 94 ASP A O 1
ATOM 742 N N . PRO A 1 95 ? -10.142 -13.021 -3.976 1.00 98.38 95 PRO A N 1
ATOM 743 C CA . PRO A 1 95 ? -10.001 -14.036 -2.935 1.00 98.38 95 PRO A CA 1
ATOM 744 C C . PRO A 1 95 ? -8.540 -14.370 -2.606 1.00 98.38 95 PRO A C 1
ATOM 746 O O . PRO A 1 95 ? -8.269 -14.903 -1.533 1.00 98.38 95 PRO A O 1
ATOM 749 N N . ALA A 1 96 ? -7.588 -14.064 -3.495 1.00 98.56 96 ALA A N 1
ATOM 750 C CA . ALA A 1 96 ? -6.167 -14.269 -3.227 1.00 98.56 96 ALA A CA 1
ATOM 751 C C . ALA A 1 96 ? -5.528 -13.103 -2.451 1.00 98.56 96 ALA A C 1
ATOM 753 O O . ALA A 1 96 ? -4.439 -13.269 -1.898 1.00 98.56 96 ALA A O 1
ATOM 754 N N . PHE A 1 97 ? -6.177 -11.935 -2.412 1.00 98.81 97 PHE A N 1
ATOM 755 C CA . PHE A 1 97 ? -5.720 -10.758 -1.669 1.00 98.81 97 PHE A CA 1
ATOM 756 C C . PHE A 1 97 ? -6.381 -10.651 -0.300 1.00 98.81 97 PHE A C 1
ATOM 758 O O . PHE A 1 97 ? -5.693 -10.402 0.694 1.00 98.81 97 PHE A O 1
ATOM 765 N N . ARG A 1 98 ? -7.693 -10.894 -0.238 1.00 98.62 98 ARG A N 1
ATOM 766 C CA . ARG A 1 98 ? -8.514 -10.676 0.955 1.00 98.62 98 ARG A CA 1
ATOM 767 C C . ARG A 1 98 ? -7.946 -11.282 2.250 1.00 98.62 98 ARG A C 1
ATOM 769 O O . ARG A 1 98 ? -7.932 -10.560 3.247 1.00 98.62 98 ARG A O 1
ATOM 776 N N . PRO A 1 99 ? -7.413 -12.523 2.273 1.00 98.88 99 PRO A N 1
ATOM 777 C CA . PRO A 1 99 ? -6.854 -13.091 3.501 1.00 98.88 99 PRO A CA 1
ATOM 778 C C . PRO A 1 99 ? -5.708 -12.263 4.099 1.00 98.88 99 PRO A C 1
ATOM 780 O O . PRO A 1 99 ? -5.563 -12.211 5.317 1.00 98.88 99 PRO A O 1
ATOM 783 N N . TYR A 1 100 ? -4.907 -11.587 3.267 1.00 98.88 100 TYR A N 1
ATOM 784 C CA . TYR A 1 100 ? -3.833 -10.711 3.740 1.00 98.88 100 TYR A CA 1
ATOM 785 C C . TYR A 1 100 ? -4.373 -9.385 4.281 1.00 98.88 100 TYR A C 1
ATOM 787 O O . TYR A 1 100 ? -3.857 -8.893 5.279 1.00 98.88 100 TYR A O 1
ATOM 795 N N . VAL A 1 101 ? -5.435 -8.835 3.682 1.00 98.88 101 VAL A N 1
ATOM 796 C CA . VAL A 1 101 ? -6.102 -7.630 4.208 1.00 98.88 101 VAL A CA 1
ATOM 797 C C . VAL A 1 101 ? -6.663 -7.899 5.604 1.00 98.88 101 VAL A C 1
ATOM 799 O O . VAL A 1 101 ? -6.424 -7.125 6.527 1.00 98.88 101 VAL A O 1
ATOM 802 N N . GLU A 1 102 ? -7.366 -9.021 5.774 1.00 98.88 102 GLU A N 1
ATOM 803 C CA . GLU A 1 102 ? -7.925 -9.437 7.065 1.00 98.88 102 GLU A CA 1
ATOM 804 C C . GLU A 1 102 ? -6.829 -9.709 8.104 1.00 98.88 102 GLU A C 1
ATOM 806 O O . GLU A 1 102 ? -6.955 -9.297 9.259 1.00 98.88 102 GLU A O 1
ATOM 811 N N . LEU A 1 103 ? -5.729 -10.348 7.689 1.00 98.88 103 LEU A N 1
ATOM 812 C CA . LEU A 1 103 ? -4.563 -10.578 8.540 1.00 98.88 103 LEU A CA 1
ATOM 813 C C . LEU A 1 103 ? -3.955 -9.262 9.032 1.00 98.88 103 LEU A C 1
ATOM 815 O O . LEU A 1 103 ? -3.800 -9.082 10.236 1.00 98.88 103 LEU A O 1
ATOM 819 N N . TYR A 1 104 ? -3.644 -8.335 8.128 1.00 98.88 104 TYR A N 1
ATOM 820 C CA . TYR A 1 104 ? -2.974 -7.081 8.476 1.00 98.88 104 TYR A CA 1
ATOM 821 C C . TYR A 1 104 ? -3.866 -6.135 9.283 1.00 98.88 104 TYR A C 1
ATOM 823 O O . TYR A 1 104 ? -3.376 -5.451 10.178 1.00 98.88 104 TYR A O 1
ATOM 831 N N . ALA A 1 105 ? -5.180 -6.135 9.043 1.00 98.88 105 ALA A N 1
ATOM 832 C CA . ALA A 1 105 ? -6.122 -5.390 9.878 1.00 98.88 105 ALA A CA 1
ATOM 833 C C . ALA A 1 105 ? -6.178 -5.918 11.323 1.00 98.88 105 ALA A C 1
ATOM 835 O O . ALA A 1 105 ? -6.412 -5.149 12.254 1.00 98.88 105 ALA A O 1
ATOM 836 N N . LYS A 1 106 ? -5.979 -7.227 11.517 1.00 98.88 106 LYS A N 1
ATOM 837 C CA . LYS A 1 106 ? -5.993 -7.871 12.837 1.00 98.88 106 LYS A CA 1
ATOM 838 C C . LYS A 1 106 ? -4.643 -7.793 13.553 1.00 98.88 106 LYS A C 1
ATOM 840 O O . LYS A 1 106 ? -4.619 -7.742 14.780 1.00 98.88 106 LYS A O 1
ATOM 845 N N . ASP A 1 107 ? -3.547 -7.835 12.803 1.00 98.81 107 ASP A N 1
ATOM 846 C CA . ASP A 1 107 ? -2.191 -7.989 13.322 1.00 98.81 107 ASP A CA 1
ATOM 847 C C . ASP A 1 107 ? -1.226 -7.009 12.639 1.00 98.81 107 ASP A C 1
ATOM 849 O O . ASP A 1 107 ? -0.725 -7.234 11.532 1.00 98.81 107 ASP A O 1
ATOM 853 N N . GLU A 1 108 ? -0.971 -5.902 13.334 1.00 98.69 108 GLU A N 1
ATOM 854 C CA . GLU A 1 108 ? -0.055 -4.850 12.896 1.00 98.69 108 GLU A CA 1
ATOM 855 C C . GLU A 1 108 ? 1.409 -5.311 12.850 1.00 98.69 108 GLU A C 1
ATOM 857 O O . GLU A 1 108 ? 2.153 -4.912 11.954 1.00 98.69 108 GLU A O 1
ATOM 862 N N . GLU A 1 109 ? 1.835 -6.182 13.767 1.00 98.75 109 GLU A N 1
ATOM 863 C CA . GLU A 1 109 ? 3.215 -6.672 13.790 1.00 98.75 109 GLU A CA 1
ATOM 864 C C . GLU A 1 109 ? 3.496 -7.520 12.545 1.00 98.75 109 GLU A C 1
ATOM 866 O O . GLU A 1 109 ? 4.513 -7.341 11.862 1.00 98.75 109 GLU A O 1
ATOM 871 N N . THR A 1 110 ? 2.554 -8.400 12.197 1.00 98.81 110 THR A N 1
ATOM 872 C CA . THR A 1 110 ? 2.626 -9.183 10.962 1.00 98.81 110 THR A CA 1
ATOM 873 C C . THR A 1 110 ? 2.618 -8.278 9.728 1.00 98.81 110 THR A C 1
ATOM 875 O O . THR A 1 110 ? 3.424 -8.499 8.818 1.00 98.81 110 THR A O 1
ATOM 878 N N . PHE A 1 111 ? 1.789 -7.226 9.708 1.00 98.81 111 PHE A N 1
ATOM 879 C CA . PHE A 1 111 ? 1.821 -6.220 8.644 1.00 98.81 111 PHE A CA 1
ATOM 880 C C . PHE A 1 111 ? 3.206 -5.581 8.502 1.00 98.81 111 PHE A C 1
ATOM 882 O O . PHE A 1 111 ? 3.780 -5.615 7.415 1.00 98.81 111 PHE A O 1
ATOM 889 N N . PHE A 1 112 ? 3.787 -5.045 9.575 1.00 98.88 112 PHE A N 1
ATOM 890 C CA . PHE A 1 112 ? 5.094 -4.384 9.514 1.00 98.88 112 PHE A CA 1
ATOM 891 C C . PHE A 1 112 ? 6.213 -5.323 9.066 1.00 98.88 112 PHE A C 1
ATOM 893 O O . PHE A 1 112 ? 7.078 -4.938 8.268 1.00 98.88 112 PHE A O 1
ATOM 900 N N . LYS A 1 113 ? 6.186 -6.574 9.532 1.00 98.88 113 LYS A N 1
ATOM 901 C CA . LYS A 1 113 ? 7.144 -7.600 9.122 1.00 98.88 113 LYS A CA 1
ATOM 902 C C . LYS A 1 113 ? 7.070 -7.866 7.619 1.00 98.88 113 LYS A C 1
ATOM 904 O O . LYS A 1 113 ? 8.098 -7.839 6.938 1.00 98.88 113 LYS A O 1
ATOM 909 N N . ASP A 1 114 ? 5.871 -8.097 7.093 1.00 98.88 114 ASP A N 1
ATOM 910 C CA . ASP A 1 114 ? 5.686 -8.385 5.673 1.00 98.88 114 ASP A CA 1
ATOM 911 C C . ASP A 1 114 ? 5.883 -7.140 4.795 1.00 98.88 114 ASP A C 1
ATOM 913 O O . ASP A 1 114 ? 6.456 -7.253 3.707 1.00 98.88 114 ASP A O 1
ATOM 917 N N . TYR A 1 115 ? 5.524 -5.947 5.279 1.00 98.88 115 TYR A N 1
ATOM 918 C CA . TYR A 1 115 ? 5.824 -4.675 4.620 1.00 98.88 115 TYR A CA 1
ATOM 919 C C . TYR A 1 115 ? 7.329 -4.481 4.464 1.00 98.88 115 TYR A C 1
ATOM 921 O O . TYR A 1 115 ? 7.792 -4.180 3.371 1.00 98.88 115 TYR A O 1
ATOM 929 N N . THR A 1 116 ? 8.113 -4.733 5.515 1.00 98.69 116 THR A N 1
ATOM 930 C CA . THR A 1 116 ? 9.578 -4.600 5.467 1.00 98.69 116 THR A CA 1
ATOM 931 C C . THR A 1 116 ? 10.191 -5.506 4.398 1.00 98.69 116 THR A C 1
ATOM 933 O O . THR A 1 116 ? 11.022 -5.068 3.600 1.00 98.69 116 THR A O 1
ATOM 936 N N . VAL A 1 117 ? 9.753 -6.768 4.334 1.00 98.69 117 VAL A N 1
ATOM 937 C CA . VAL A 1 117 ? 10.226 -7.726 3.322 1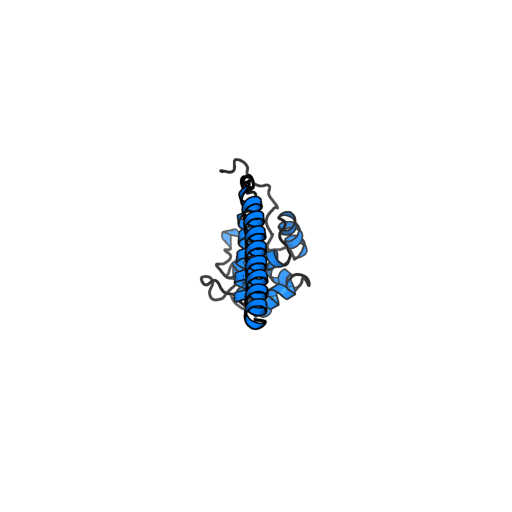.00 98.69 117 VAL A CA 1
ATOM 938 C C . VAL A 1 117 ? 9.818 -7.291 1.912 1.00 98.69 117 VAL A C 1
ATOM 940 O O . VAL A 1 117 ? 10.645 -7.311 1.000 1.00 98.69 117 VAL A O 1
ATOM 943 N N . SER A 1 118 ? 8.564 -6.882 1.729 1.00 98.75 118 SER A N 1
ATOM 944 C CA . SER A 1 118 ? 8.016 -6.492 0.424 1.00 98.75 118 SER A CA 1
ATOM 945 C C . SER A 1 118 ? 8.634 -5.188 -0.084 1.00 98.75 118 SER A C 1
ATOM 947 O O . SER A 1 118 ? 9.028 -5.095 -1.246 1.00 98.75 118 SER A O 1
ATOM 949 N N . HIS A 1 119 ? 8.792 -4.199 0.798 1.00 98.44 119 HIS A N 1
ATOM 950 C CA . HIS A 1 119 ? 9.427 -2.918 0.502 1.00 98.44 119 HIS A CA 1
ATOM 951 C C . HIS A 1 119 ? 10.898 -3.106 0.138 1.00 98.44 119 HIS A C 1
ATOM 953 O O . HIS A 1 119 ? 11.355 -2.513 -0.835 1.00 98.44 119 HIS A O 1
ATOM 959 N N . LYS A 1 120 ? 11.621 -3.999 0.833 1.00 97.81 120 LYS A N 1
ATOM 960 C CA . LYS A 1 120 ? 12.989 -4.365 0.447 1.00 97.81 120 LYS A CA 1
ATOM 961 C C . LYS A 1 120 ? 13.036 -4.912 -0.982 1.00 97.81 120 LYS A C 1
ATOM 963 O O . LYS A 1 120 ? 13.780 -4.375 -1.799 1.00 97.81 120 LYS A O 1
ATOM 968 N N . LYS A 1 121 ? 12.214 -5.922 -1.304 1.00 97.62 121 LYS A N 1
ATOM 969 C CA . LYS A 1 121 ? 12.148 -6.493 -2.663 1.00 97.62 121 LYS A CA 1
ATOM 970 C C . LYS A 1 121 ? 11.882 -5.419 -3.719 1.00 97.62 121 LYS A C 1
ATOM 972 O O . LYS A 1 121 ? 12.559 -5.406 -4.739 1.00 97.62 121 LYS A O 1
ATOM 977 N N . LEU A 1 122 ? 10.921 -4.525 -3.463 1.00 97.56 122 LEU A N 1
ATOM 978 C CA . LEU A 1 122 ? 10.586 -3.421 -4.363 1.00 97.56 122 LEU A CA 1
ATOM 979 C C . LEU A 1 122 ? 11.764 -2.447 -4.526 1.00 97.56 122 LEU A C 1
ATOM 981 O O . LEU A 1 122 ? 12.090 -2.064 -5.646 1.00 97.56 122 LEU A O 1
ATOM 985 N N . SER A 1 123 ? 12.415 -2.073 -3.421 1.00 96.56 123 SER A N 1
ATOM 986 C CA . SER A 1 123 ? 13.528 -1.114 -3.403 1.00 96.56 123 SER A CA 1
ATOM 987 C C . SER A 1 123 ? 14.792 -1.625 -4.105 1.00 96.56 123 SER A C 1
ATOM 989 O O . SER A 1 123 ? 15.569 -0.829 -4.624 1.00 96.56 123 SER A O 1
ATOM 991 N N . GLU A 1 124 ? 14.984 -2.946 -4.156 1.00 94.94 124 GLU A N 1
ATOM 992 C CA . GLU A 1 124 ? 16.133 -3.596 -4.797 1.00 94.94 124 GLU A CA 1
ATOM 993 C C . GLU A 1 124 ? 15.866 -3.977 -6.270 1.00 94.94 124 GLU A C 1
ATOM 995 O O . GLU A 1 124 ? 16.741 -4.542 -6.932 1.00 94.94 124 GLU A O 1
ATOM 1000 N N . LEU A 1 125 ? 14.688 -3.668 -6.834 1.00 93.25 125 LEU A N 1
ATOM 1001 C CA . LEU A 1 125 ? 14.405 -3.944 -8.247 1.00 93.25 125 LEU A CA 1
ATOM 1002 C C . LEU A 1 125 ? 15.388 -3.216 -9.174 1.00 93.25 125 LEU A C 1
ATOM 1004 O O . LEU A 1 125 ? 15.640 -2.022 -9.046 1.00 93.25 125 LEU A O 1
ATOM 1008 N N . GLY A 1 126 ? 15.917 -3.944 -10.161 1.00 89.12 126 GLY A N 1
ATOM 1009 C CA . GLY A 1 126 ? 16.905 -3.412 -11.105 1.00 89.12 126 GLY A CA 1
ATOM 1010 C C . GLY A 1 126 ? 18.328 -3.325 -10.544 1.00 89.12 126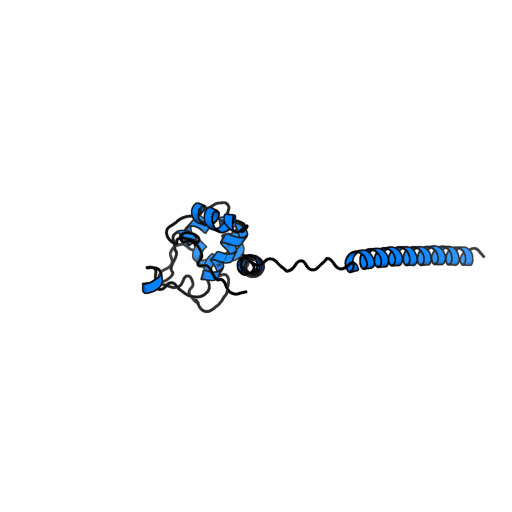 GLY A C 1
ATOM 1011 O O . GLY A 1 126 ? 19.244 -2.982 -11.289 1.00 89.12 126 GLY A O 1
ATOM 1012 N N . PHE A 1 127 ? 18.539 -3.686 -9.275 1.00 88.88 127 PHE A N 1
ATOM 1013 C CA . PHE A 1 127 ? 19.864 -3.860 -8.700 1.00 88.88 127 PHE A CA 1
ATOM 1014 C C . PHE A 1 127 ? 20.290 -5.326 -8.794 1.00 88.88 127 PHE A C 1
ATOM 1016 O O . PHE A 1 127 ? 19.664 -6.222 -8.233 1.00 88.88 127 PHE A O 1
ATOM 1023 N N . THR A 1 128 ? 21.394 -5.585 -9.487 1.00 78.75 128 THR A N 1
ATOM 1024 C CA . THR A 1 128 ? 22.110 -6.854 -9.360 1.00 78.75 128 THR A CA 1
ATOM 1025 C C . THR A 1 128 ? 23.196 -6.663 -8.311 1.00 78.75 128 THR A C 1
ATOM 1027 O O . THR A 1 128 ? 24.108 -5.864 -8.563 1.00 78.75 128 THR A O 1
ATOM 1030 N N . PRO A 1 129 ? 23.154 -7.376 -7.169 1.00 73.50 129 PRO A N 1
ATOM 1031 C CA . PRO A 1 129 ? 24.293 -7.411 -6.270 1.00 73.50 129 PRO A CA 1
ATOM 1032 C C . PRO A 1 129 ? 25.516 -7.783 -7.097 1.00 73.50 129 PRO A C 1
ATOM 1034 O O . PRO A 1 129 ? 25.465 -8.737 -7.882 1.00 73.50 129 PRO A O 1
ATOM 1037 N N . SER A 1 130 ? 26.605 -7.026 -6.957 1.00 71.25 130 SER A N 1
ATOM 1038 C CA . SER A 1 130 ? 27.892 -7.497 -7.450 1.00 71.25 130 SER A CA 1
ATOM 1039 C C . SER A 1 130 ? 28.048 -8.910 -6.911 1.00 71.25 130 SER A C 1
ATOM 1041 O O . SER A 1 130 ? 27.845 -9.134 -5.717 1.00 71.25 130 SER A O 1
ATOM 1043 N N . SER A 1 131 ? 28.294 -9.884 -7.793 1.00 59.19 131 SER A N 1
ATOM 1044 C CA . SER A 1 131 ? 28.545 -11.247 -7.356 1.00 59.19 131 SER A CA 1
ATOM 1045 C C . SER A 1 131 ? 29.696 -11.157 -6.367 1.00 59.19 131 SER A C 1
ATOM 1047 O O . SER A 1 131 ? 30.854 -10.997 -6.766 1.00 59.19 131 SER A O 1
ATOM 1049 N N . VAL A 1 132 ? 29.395 -11.206 -5.072 1.00 54.31 132 VAL A N 1
ATOM 1050 C CA . VAL A 1 132 ? 30.391 -11.551 -4.081 1.00 54.31 132 VAL A CA 1
ATOM 1051 C C . VAL A 1 132 ? 30.848 -12.899 -4.596 1.00 54.31 132 VAL A C 1
ATOM 1053 O O . VAL A 1 132 ? 30.058 -13.847 -4.609 1.00 54.31 132 VAL A O 1
ATOM 1056 N N . ARG A 1 133 ? 32.071 -12.969 -5.155 1.00 52.38 133 ARG A N 1
ATOM 1057 C CA . ARG A 1 133 ? 32.748 -14.254 -5.333 1.00 52.38 133 ARG A CA 1
ATOM 1058 C C . ARG A 1 133 ? 32.505 -14.929 -4.008 1.00 52.38 133 ARG A C 1
ATOM 1060 O O . ARG A 1 133 ? 32.953 -14.373 -3.008 1.00 52.38 133 ARG A O 1
ATOM 1067 N N . LYS A 1 134 ? 31.725 -16.011 -4.002 1.00 49.81 134 LYS A N 1
ATOM 1068 C CA . LYS A 1 134 ? 31.523 -16.833 -2.819 1.00 49.81 134 LYS A CA 1
ATOM 1069 C C . LYS A 1 134 ? 32.939 -17.158 -2.374 1.00 49.81 134 LYS A C 1
ATOM 1071 O O . LYS A 1 134 ? 33.631 -17.931 -3.038 1.00 49.81 134 LYS A O 1
ATOM 1076 N N . SER A 1 135 ? 33.454 -16.390 -1.416 1.00 49.69 135 SER A N 1
ATOM 1077 C CA . SER A 1 135 ? 34.822 -16.567 -0.993 1.00 49.69 135 SER A CA 1
ATOM 1078 C C . SER A 1 135 ? 34.806 -17.933 -0.340 1.00 49.69 135 SER A C 1
ATOM 1080 O O . SER A 1 135 ? 33.803 -18.369 0.225 1.00 49.69 135 SER A O 1
ATOM 1082 N N . ILE A 1 136 ? 35.906 -18.645 -0.483 1.00 56.66 136 ILE A N 1
ATOM 1083 C CA . ILE A 1 136 ? 36.090 -20.043 -0.089 1.00 56.66 136 ILE A CA 1
ATOM 1084 C C . ILE A 1 136 ? 35.809 -20.287 1.427 1.00 56.66 136 ILE A C 1
ATOM 1086 O O . ILE A 1 136 ? 35.856 -21.424 1.897 1.00 56.66 136 ILE A O 1
ATOM 1090 N N . ALA A 1 137 ? 35.431 -19.243 2.175 1.00 57.16 137 ALA A N 1
ATOM 1091 C CA . ALA A 1 137 ? 35.080 -19.207 3.588 1.00 57.16 137 ALA A CA 1
ATOM 1092 C C . ALA A 1 137 ? 33.943 -20.165 4.011 1.00 57.16 137 ALA A C 1
ATOM 1094 O O . ALA A 1 137 ? 34.063 -20.791 5.065 1.00 57.16 137 ALA A O 1
ATOM 1095 N N . ASP A 1 138 ? 32.885 -20.356 3.210 1.00 57.47 138 ASP A N 1
ATOM 1096 C CA . ASP A 1 138 ? 31.754 -21.227 3.607 1.00 57.47 138 ASP A CA 1
ATOM 1097 C C . ASP A 1 138 ? 32.173 -22.704 3.725 1.00 57.47 138 ASP A C 1
ATOM 1099 O O . ASP A 1 138 ? 31.809 -23.408 4.668 1.00 57.47 138 ASP A O 1
ATOM 1103 N N . SER A 1 139 ? 33.004 -23.170 2.790 1.00 57.22 139 SER A N 1
ATOM 1104 C CA . SER A 1 139 ? 33.553 -24.530 2.783 1.00 57.22 139 SER A CA 1
ATOM 1105 C C . SER A 1 139 ? 34.502 -24.785 3.957 1.00 57.22 139 SER A C 1
ATOM 1107 O O . SER A 1 139 ? 34.488 -25.873 4.535 1.00 57.22 139 SER A O 1
ATOM 1109 N N . THR A 1 140 ? 35.298 -23.787 4.356 1.00 58.12 140 THR A N 1
ATOM 1110 C CA . THR A 1 140 ? 36.201 -23.916 5.510 1.00 58.12 140 THR A CA 1
ATOM 1111 C C . THR A 1 140 ? 35.452 -23.947 6.841 1.00 58.12 140 THR A C 1
ATOM 1113 O O . THR A 1 140 ? 35.824 -24.727 7.714 1.00 58.12 140 THR A O 1
ATOM 1116 N N . ILE A 1 141 ? 34.360 -23.185 6.986 1.00 61.44 141 ILE A N 1
ATOM 1117 C CA . ILE A 1 141 ? 33.545 -23.167 8.214 1.00 61.44 141 ILE A CA 1
ATOM 1118 C C . ILE A 1 141 ? 32.790 -24.495 8.395 1.00 61.44 141 ILE A C 1
ATOM 1120 O O . ILE A 1 141 ? 32.749 -25.050 9.498 1.00 61.44 141 ILE A O 1
ATOM 1124 N N . LEU A 1 142 ? 32.244 -25.064 7.314 1.00 62.03 142 LEU A N 1
ATOM 1125 C CA . LEU A 1 142 ? 31.600 -26.382 7.357 1.00 62.03 142 LEU A CA 1
ATOM 1126 C C . LEU A 1 142 ? 32.593 -27.498 7.715 1.00 62.03 142 LEU A C 1
ATOM 1128 O O . LEU A 1 142 ? 32.292 -28.343 8.555 1.00 62.03 142 LEU A O 1
ATOM 1132 N N . ALA A 1 143 ? 33.801 -27.476 7.145 1.00 59.88 143 ALA A N 1
ATOM 1133 C CA . ALA A 1 143 ? 34.832 -28.460 7.471 1.00 59.88 143 ALA A CA 1
ATOM 1134 C C . ALA A 1 143 ? 35.319 -28.337 8.929 1.00 59.88 143 ALA A C 1
ATOM 1136 O O . ALA A 1 143 ? 35.430 -29.342 9.629 1.00 59.88 143 ALA A O 1
ATOM 1137 N N . GLN A 1 144 ? 35.564 -27.115 9.415 1.00 65.25 144 GLN A N 1
ATOM 1138 C CA . GLN A 1 144 ? 35.998 -26.878 10.797 1.00 65.25 144 GLN A CA 1
ATOM 1139 C C . GLN A 1 144 ? 34.933 -27.282 11.825 1.00 65.25 144 GLN A C 1
ATOM 1141 O O . GLN A 1 144 ? 35.270 -27.894 12.838 1.00 65.25 144 GLN A O 1
ATOM 1146 N N . SER A 1 145 ? 33.652 -26.996 11.563 1.00 63.66 145 SER A N 1
ATOM 1147 C CA . SER A 1 145 ? 32.560 -27.390 12.465 1.00 63.66 145 SER A CA 1
ATOM 1148 C C . SER A 1 145 ? 32.366 -28.910 12.516 1.00 63.66 145 SER A C 1
ATOM 1150 O O . SER A 1 145 ? 32.251 -29.467 13.608 1.00 63.66 145 SER A O 1
ATOM 1152 N N . ALA A 1 146 ? 32.436 -29.604 11.374 1.00 74.69 146 ALA A N 1
ATOM 1153 C CA . ALA A 1 146 ? 32.380 -31.066 11.326 1.00 74.69 146 ALA A CA 1
ATOM 1154 C C . ALA A 1 146 ? 33.541 -31.723 12.097 1.00 74.69 146 ALA A C 1
ATOM 1156 O O . ALA A 1 146 ? 33.316 -32.637 12.892 1.00 74.69 146 ALA A O 1
ATOM 1157 N N . VAL A 1 147 ? 34.774 -31.231 11.922 1.00 73.88 147 VAL A N 1
ATOM 1158 C CA . VAL A 1 147 ? 35.951 -31.735 12.654 1.00 73.88 147 VAL A CA 1
ATOM 1159 C C . VAL A 1 147 ? 35.811 -31.489 14.161 1.00 73.88 147 VAL A C 1
ATOM 1161 O O . VAL A 1 147 ? 36.081 -32.394 14.949 1.00 73.88 147 VAL A O 1
ATOM 1164 N N . GLY A 1 148 ? 35.326 -30.313 14.574 1.00 72.75 148 GLY A N 1
ATOM 1165 C CA . GLY A 1 148 ? 35.089 -29.996 15.986 1.00 72.75 148 GLY A CA 1
ATOM 1166 C C . GLY A 1 148 ? 34.106 -30.956 16.668 1.00 72.75 148 GLY A C 1
ATOM 1167 O O . GLY A 1 148 ? 34.370 -31.425 17.776 1.00 72.75 148 GLY A O 1
ATOM 1168 N N . VAL A 1 149 ? 33.012 -31.316 15.987 1.00 78.50 149 VAL A N 1
ATOM 1169 C CA . VAL A 1 149 ? 32.015 -32.273 16.504 1.00 78.50 149 VAL A CA 1
ATOM 1170 C C . VAL A 1 149 ? 32.605 -33.680 16.649 1.00 78.50 149 VAL A C 1
ATOM 1172 O O . VAL A 1 149 ? 32.391 -34.329 17.673 1.00 78.50 149 VAL A O 1
ATOM 1175 N N . VAL A 1 150 ? 33.391 -34.144 15.670 1.00 81.81 150 VAL A N 1
ATOM 1176 C CA . VAL A 1 150 ? 34.032 -35.472 15.721 1.00 81.81 150 VAL A CA 1
ATOM 1177 C C . VAL A 1 150 ? 35.045 -35.562 16.865 1.00 81.81 150 VAL A C 1
ATOM 1179 O O . VAL A 1 150 ? 35.060 -36.555 17.594 1.00 81.81 150 VAL A O 1
ATOM 1182 N N . VAL A 1 151 ? 35.856 -34.519 17.070 1.00 83.56 151 VAL A N 1
ATOM 1183 C CA . VAL A 1 151 ? 36.837 -34.479 18.166 1.00 83.56 151 VAL A CA 1
ATOM 1184 C C . VAL A 1 151 ? 36.137 -34.496 19.526 1.00 83.56 151 VAL A C 1
ATOM 1186 O O . VAL A 1 151 ? 36.520 -35.281 20.394 1.00 83.56 151 VAL A O 1
ATOM 1189 N N . ALA A 1 152 ? 35.082 -33.697 19.712 1.00 84.94 152 ALA A N 1
ATOM 1190 C CA . ALA A 1 152 ? 34.325 -33.680 20.963 1.00 84.94 152 ALA A CA 1
ATOM 1191 C C . ALA A 1 152 ? 33.683 -35.045 21.266 1.00 84.94 152 ALA A C 1
ATOM 1193 O O . ALA A 1 152 ? 33.802 -35.546 22.385 1.00 84.94 152 ALA A O 1
ATOM 1194 N N . ALA A 1 153 ? 33.071 -35.685 20.263 1.00 87.38 153 ALA A N 1
ATOM 1195 C CA . ALA A 1 153 ? 32.485 -37.014 20.417 1.00 87.38 153 ALA A CA 1
ATOM 1196 C C . ALA A 1 153 ? 33.543 -38.062 20.801 1.00 87.38 153 ALA A C 1
ATOM 1198 O O . ALA A 1 153 ? 33.331 -38.830 21.738 1.00 87.38 153 ALA A O 1
ATOM 1199 N N . ALA A 1 154 ? 34.707 -38.058 20.142 1.00 89.12 154 ALA A N 1
ATOM 1200 C CA . ALA A 1 154 ? 35.799 -38.972 20.469 1.00 89.12 154 ALA A CA 1
ATOM 1201 C C . ALA A 1 154 ? 36.311 -38.764 21.903 1.00 89.12 154 ALA A C 1
ATOM 1203 O O . ALA A 1 154 ? 36.446 -39.736 22.643 1.00 89.12 154 ALA A O 1
ATOM 1204 N N . VAL A 1 155 ? 36.538 -37.518 22.336 1.00 89.31 155 VAL A N 1
ATOM 1205 C CA . VAL A 1 155 ? 36.988 -37.211 23.707 1.00 89.31 155 VAL A CA 1
ATOM 1206 C C . VAL A 1 155 ? 35.974 -37.683 24.748 1.00 89.31 155 VAL A C 1
ATOM 1208 O O . VAL A 1 155 ? 36.371 -38.271 25.755 1.00 89.31 155 VAL A O 1
ATOM 1211 N N . VAL A 1 156 ? 34.675 -37.483 24.509 1.00 90.31 156 VAL A N 1
ATOM 1212 C CA . VAL A 1 156 ? 33.613 -37.956 25.412 1.00 90.31 156 VAL A CA 1
ATOM 1213 C C . VAL A 1 156 ? 33.599 -39.482 25.483 1.00 90.31 156 VAL A C 1
ATOM 1215 O O . VAL A 1 156 ? 33.564 -40.040 26.578 1.00 90.31 156 VAL A O 1
ATOM 1218 N N . ILE A 1 157 ? 33.695 -40.161 24.337 1.00 90.12 157 ILE A N 1
ATOM 1219 C CA . ILE A 1 157 ? 33.716 -41.626 24.261 1.00 90.12 157 ILE A CA 1
ATOM 1220 C C . ILE A 1 157 ? 34.950 -42.191 24.980 1.00 90.12 157 ILE A C 1
ATOM 1222 O O . ILE A 1 157 ? 34.821 -43.082 25.820 1.00 90.12 157 ILE A O 1
ATOM 1226 N N . PHE A 1 158 ? 36.144 -41.656 24.714 1.00 87.62 158 PHE A N 1
ATOM 1227 C CA . PHE A 1 158 ? 37.371 -42.088 25.387 1.00 87.62 158 PHE A CA 1
ATOM 1228 C C . PHE A 1 158 ? 37.346 -41.795 26.889 1.00 87.62 158 PHE A C 1
ATOM 1230 O O . PHE A 1 158 ? 37.760 -42.650 27.670 1.00 87.62 158 PHE A O 1
ATOM 1237 N N . SER A 1 159 ? 36.821 -40.640 27.311 1.00 84.12 159 SER A N 1
ATOM 1238 C CA . SER A 1 159 ? 36.667 -40.308 28.735 1.00 84.12 159 SER A CA 1
ATOM 1239 C C . SER A 1 159 ? 35.692 -41.259 29.427 1.00 84.12 159 SER A C 1
ATOM 1241 O O . SER A 1 159 ? 35.975 -41.736 30.523 1.00 84.12 159 SER A O 1
ATOM 1243 N N . TYR A 1 160 ? 34.583 -41.605 28.768 1.00 90.25 160 TYR A N 1
ATOM 1244 C CA . TYR A 1 160 ? 33.631 -42.592 29.268 1.00 90.25 160 TYR A CA 1
ATOM 1245 C C . TYR A 1 160 ? 34.288 -43.967 29.443 1.00 90.25 160 TYR A C 1
ATOM 1247 O O . TYR A 1 160 ? 34.219 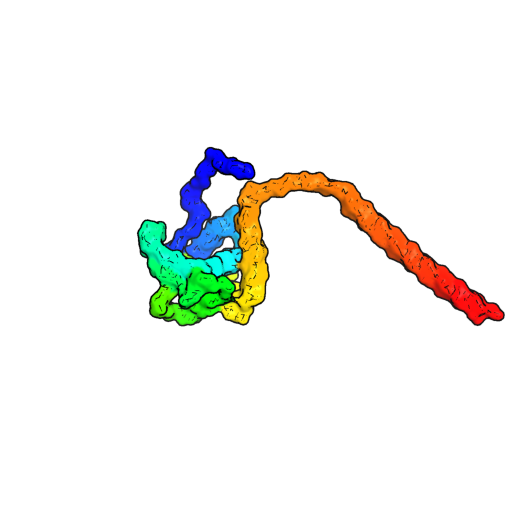-44.547 30.525 1.00 90.25 160 TYR A O 1
ATOM 1255 N N . PHE A 1 161 ? 34.994 -44.471 28.425 1.00 89.38 161 PHE A N 1
ATOM 1256 C CA . PHE A 1 161 ? 35.682 -45.763 28.517 1.00 89.38 161 PHE A CA 1
ATOM 1257 C C . PHE A 1 161 ? 36.815 -45.769 29.548 1.00 89.38 161 PHE A C 1
ATOM 1259 O O . PHE A 1 161 ? 37.010 -46.775 30.232 1.00 89.38 161 PHE A O 1
ATOM 1266 N N . TYR A 1 162 ? 37.549 -44.662 29.691 1.00 87.94 162 TYR A N 1
ATOM 1267 C CA . TYR A 1 162 ? 38.563 -44.511 30.732 1.00 87.94 162 TYR A CA 1
ATOM 1268 C C . TYR A 1 162 ? 37.942 -44.583 32.130 1.00 87.94 162 TYR A C 1
ATOM 1270 O O . TYR A 1 162 ? 38.419 -45.344 32.971 1.00 87.94 162 TYR A O 1
ATOM 1278 N N . GLU A 1 163 ? 36.850 -43.854 32.364 1.00 84.31 163 GLU A N 1
ATOM 1279 C CA . GLU A 1 163 ? 36.169 -43.819 33.658 1.00 84.31 163 GLU A CA 1
ATOM 1280 C C . GLU A 1 163 ? 35.530 -45.174 34.001 1.00 84.31 163 GLU A C 1
ATOM 1282 O O . GLU A 1 163 ? 35.644 -45.646 35.132 1.00 84.31 163 GLU A O 1
ATOM 1287 N N . VAL A 1 164 ? 34.937 -45.860 33.017 1.00 85.31 164 VAL A N 1
ATOM 1288 C CA . VAL A 1 164 ? 34.434 -47.234 33.179 1.00 85.31 164 VAL A CA 1
ATOM 1289 C C . VAL A 1 164 ? 35.576 -48.189 33.534 1.00 85.31 164 VAL A C 1
ATOM 1291 O O . VAL A 1 164 ? 35.478 -48.920 34.515 1.00 85.31 164 VAL A O 1
ATOM 1294 N N . ARG A 1 165 ? 36.699 -48.151 32.804 1.00 81.62 165 ARG A N 1
ATOM 1295 C CA . ARG A 1 165 ? 37.854 -49.025 33.072 1.00 81.62 165 ARG A CA 1
ATOM 1296 C C . ARG A 1 165 ? 38.503 -48.739 34.427 1.00 81.62 165 ARG A C 1
ATOM 1298 O O . ARG A 1 165 ? 38.972 -49.671 35.073 1.00 81.62 165 ARG A O 1
ATOM 1305 N N . LYS A 1 166 ? 38.529 -47.475 34.858 1.00 81.94 166 LYS A N 1
ATOM 1306 C CA . LYS A 1 166 ? 38.997 -47.065 36.187 1.00 81.94 166 LYS A CA 1
ATOM 1307 C C . LYS A 1 166 ? 38.113 -47.634 37.298 1.00 81.94 166 LYS A C 1
ATOM 1309 O O . LYS A 1 166 ? 38.648 -48.023 38.321 1.00 81.94 166 LYS A O 1
ATOM 1314 N N . ARG A 1 167 ? 36.793 -47.712 37.094 1.00 76.44 167 ARG A N 1
ATOM 1315 C CA . ARG A 1 167 ? 35.838 -48.304 38.052 1.00 76.44 167 ARG A CA 1
ATOM 1316 C C . ARG A 1 167 ? 35.843 -49.837 38.075 1.00 76.44 167 ARG A C 1
ATOM 1318 O O . ARG A 1 167 ? 35.268 -50.422 38.983 1.00 76.44 167 ARG A O 1
ATOM 1325 N N . MET A 1 168 ? 36.443 -50.476 37.069 1.00 71.62 168 MET A N 1
ATOM 1326 C CA . MET A 1 168 ? 36.579 -51.936 36.963 1.00 71.62 168 MET A CA 1
ATOM 1327 C C . MET A 1 168 ? 37.907 -52.476 37.528 1.00 71.62 168 MET A C 1
ATOM 1329 O O . MET A 1 168 ? 38.138 -53.682 37.466 1.00 71.62 168 MET A O 1
ATOM 1333 N N . LYS A 1 169 ? 38.785 -51.603 38.034 1.00 55.12 169 LYS A N 1
ATOM 1334 C CA . LYS A 1 169 ? 39.985 -51.954 38.804 1.00 55.12 169 LYS A CA 1
ATOM 1335 C C . LYS A 1 169 ? 39.782 -51.567 40.259 1.00 55.12 169 LYS A C 1
ATOM 1337 O O . LYS A 1 169 ? 40.310 -52.308 41.110 1.00 55.12 169 LYS A O 1
#

InterPro domains:
  IPR002016 Haem peroxidase [PF00141] (11-107)
  IPR002016 Haem peroxidase [PR00458] (35-50)
  IPR002016 Haem peroxidase [PR00458] (59-74)
  IPR002016 Haem peroxidase [PS50873] (1-135)
  IPR002207 Class I peroxidase [PR00459] (11-28)
  IPR002207 Class I peroxidase [PR00459] (29-50)
  IPR002207 Class I peroxidase [PR00459] (51-75)
  IPR002207 Class I peroxidase [PR00459] (77-102)
  IPR010255 Haem peroxidase superfamily [SSF48113] (2-134)
  IPR019793 Peroxidases heam-ligand binding site [PS00435] (35-45)
  IPR044831 Heme-binding peroxidase Ccp1-like [PTHR31356] (2-130)

pLDDT: mean 90.95, std 12.64, range [49.69, 98.88]

Radius of gyration: 26.75 Å; chains: 1; bounding box: 57×70×59 Å

Organism: Rhizophora mucronata (NCBI:txid61149)

Foldseek 3Di:
DDDPDDDDPPLDDQLADADVSLCVNVVVLVADLLLSLLQVLLLLADWDDCVPRVDTAGQAPCNHDRWLRNLVSLVVPDDPRHDDTNHNVNLCVDPSNNVSSVVCNVDGVVSVVSNVVSVVSVVCGPPDPDPPVPPCVVVVVVVVVVVVVVVVVVVVVVVVVVVVVVVVD

=== Feature glossary ===
Feature key, reading from the visual/contextual features back to the raw sequence:

Rendered structure images. Six rendered views show the 3D structure from the faces of a cube — i.e. along ±x, ±y, ±z. Rendering representation is drawn randomly per protein from cartoon (secondary-structure ribbons), sticks (backbone bonds), or molecular surface; coloring is either N→C rainbow (blue at the N-terminus through red at the C-terminus) or one color per chain.

Contact-map, Ramachandran, and PAE plots. The contact map is a binary N×N matrix image: pixel (i, j) is dark where Cα_i and Cα_j are within 8 Å and |i−j|>4. Because the |i−j|>4 filter removes local helical contacts, off-diagonal stripes parallel to the main diagonal indicate parallel β-sheets; stripes perpendicular to it indicate antiparallel β-sheets. The Ramachandran plot scatters every residue's (φ, ψ) pair against the sterically allowed regions. The PAE heatmap renders the predicted-aligned-error matrix.

InterPro / GO / CATH / organism. Database cross-references. InterPro integrates a dozen domain/family signature databases into unified entries with residue-range hits. GO terms attach function/process/location labels with evidence codes. CATH codes position the fold in a four-level structural taxonomy. Organism is the NCBI-taxonomy species name.

Nearest PDB structures. The Foldseek neighbor list gives the closest experimentally determined structures in the PDB, ranked by structural alignment. TM-score near 1 means near-identical fold; near 0.3 means only rough topology match. This is how one finds what a novel AlphaFold prediction most resembles in the solved-structure universe.

Predicted aligned error. PAE(i, j) answers: if I align the predicted and true structures on residue i, how far off (in Å) do I expect residue j to be? A block-diagonal PAE matrix with low values on the blocks and high values off-diagonal is the signature of a multi-domain protein with confidently predicted domains but uncertain inter-domain orientation.

Solvent-accessible surface area. Accessible surface area quantifies burial. A residue with SASA near zero is packed into the hydrophobic core; one with SASA >100 Å² sits on the surface. Computed here via the Shrake–Rupley numerical algorithm with a 1.4 Å probe.

B-factor. B-factor (Debye–Waller factor) reflects atomic displacement in the crystal lattice. It is an experimental observable (units Å²), not a prediction; low values mean the atom is pinned down, high values mean it moves or is heterogeneous across the crystal.

pLDDT. For AlphaFold models, the B-factor field carries pLDDT — the model's own estimate of local accuracy on a 0–100 scale. Regions with pLDDT<50 should be treated as essentially unmodeled; they often correspond to intrinsically disordered segments.

Backbone torsions (φ/ψ). φ (phi) and ψ (psi) are the two rotatable backbone dihedrals per residue: φ is the C(i-1)–N–Cα–C torsion, ψ is the N–Cα–C–N(i+1) torsion, both in degrees on (−180°, 180°]. α-helical residues cluster near (−60°, −45°); β-strand residues near (−120°, +130°). A Ramachandran plot is simply a scatter of (φ, ψ) for every residue.

Radius of gyration, Cα contacts, bounding box. Radius of gyration (Rg) is the root-mean-square distance of Cα atoms from their centroid — a single number for overall size and compactness. A globular domain of N residues has Rg ≈ 2.2·N^0.38 Å; an extended or disordered chain has a much larger Rg. The Cα contact count is the number of residue pairs whose Cα atoms are within 8 Å and are more than four positions apart in sequence — a standard proxy for tertiary packing density. The bounding box is the smallest axis-aligned box enclosing all Cα atoms.

Secondary structure (3-state, P-SEA). Three-state secondary structure (P-SEA) collapses the eight DSSP classes into helix (a), strand (b), and coil (c). P-SEA assigns these from Cα geometry alone — distances and angles — without requiring backbone oxygens, so it works on any Cα trace.

Secondary structure (8-state, DSSP). DSSP 8-state secondary structure assigns each residue one of H (α-helix), G (3₁₀-helix), I (π-helix), E (extended β-strand), B (isolated β-bridge), T (hydrogen-bonded turn), S (bend), or '-' (coil). The assignment is computed from backbone hydrogen-bond geometry via the Kabsch–Sander algorithm.

Foldseek 3Di. A 3Di character summarizes, for each residue, the relative orientation of the Cα frame of its nearest spatial neighbor. Because it encodes fold topology rather than chemistry, 3Di alignments detect remote structural similarity that sequence alignment misses.

mmCIF coordinates. The mmCIF block holds the 3D Cartesian coordinates of each backbone atom (N, Cα, C, O) in ångströms. mmCIF is the PDB's canonical archive format — a tagged-loop text representation of the atomic model.

Sequence. Sequence gives the chain of amino acids in standard one-letter code (A=alanine, C=cysteine, …, Y=tyrosine), read N→C. It is the only feature that is directly encoded by the gene; all structural features are derived from the folded form of this sequence.